Protein AF-A0A067NMT4-F1 (afdb_monomer)

pLDDT: mean 82.25, std 14.44, range [47.12, 98.0]

Organism: Pleurotus ostreatus (strain PC15) (NCBI:txid1137138)

Foldseek 3Di:
DDDDDDPPCPPPPPPVPDDPAQDLEDEAEALLCVLPVPPPVDVPDRDALVNSVVVVVVVVVVQQVSLVDDDPPDSRGYYYYYHHPCQQVDKGFDDDDPDPDPPDPDDPPDDPDDTDIGRNNVVSVVVDQKDKDKDFDDPPDPPDDDPDDTDIDIDIDGDD

Sequence (160 aa):
MFHAADPSNDPSWSTKTTFPTPPSLIVLHELSFYFTSGTEAAASSQPTLSSYLDLVVNALAAASSLSKHPSNGTSTGVSLALFDSGMDTLRLPILKVPRLSHPHIEAPGEAPDEPRVEAVYQFVRKYFEFILEFTLEHYDEAPQSSTAPARKTVRLLRKD

Structure (mmCIF, N/CA/C/O backbone):
data_AF-A0A067NMT4-F1
#
_entry.id   AF-A0A067NMT4-F1
#
loop_
_atom_site.group_PDB
_atom_site.id
_atom_site.type_symbol
_atom_site.label_atom_id
_atom_site.label_alt_id
_atom_site.label_comp_id
_atom_site.label_asym_id
_atom_site.label_entity_id
_atom_site.label_seq_id
_atom_site.pdbx_PDB_ins_code
_atom_site.Cartn_x
_atom_site.Cartn_y
_atom_site.Cartn_z
_atom_site.occupancy
_atom_site.B_iso_or_equiv
_atom_site.auth_seq_id
_atom_site.auth_comp_id
_atom_site.auth_asym_id
_atom_site.auth_atom_id
_atom_site.pdbx_PDB_model_num
ATOM 1 N N . MET A 1 1 ? 41.615 19.892 14.810 1.00 47.12 1 MET A N 1
ATOM 2 C CA . MET A 1 1 ? 42.483 18.898 14.147 1.00 47.12 1 MET A CA 1
ATOM 3 C C . MET A 1 1 ? 41.552 17.930 13.436 1.00 47.12 1 MET A C 1
ATOM 5 O O . MET A 1 1 ? 40.858 17.182 14.106 1.00 47.12 1 MET A O 1
ATOM 9 N N . PHE A 1 2 ? 41.399 18.071 12.120 1.00 49.12 2 PHE A N 1
ATOM 10 C CA . PHE A 1 2 ? 40.477 17.256 11.327 1.00 49.12 2 PHE A CA 1
ATOM 11 C C . PHE A 1 2 ? 41.225 16.005 10.861 1.00 49.12 2 PHE A C 1
ATOM 13 O O . PHE A 1 2 ? 42.272 16.130 10.229 1.00 49.12 2 PHE A O 1
ATOM 20 N N . HIS A 1 3 ? 40.729 14.818 11.213 1.00 53.69 3 HIS A N 1
ATOM 21 C CA . HIS A 1 3 ? 41.253 13.565 10.676 1.00 53.69 3 HIS A CA 1
ATOM 22 C C . HIS A 1 3 ? 40.908 13.496 9.187 1.00 53.69 3 HIS A C 1
ATOM 24 O O . HIS A 1 3 ? 39.734 13.458 8.821 1.00 53.69 3 HIS A O 1
ATOM 30 N N . ALA A 1 4 ? 41.933 13.527 8.336 1.00 56.50 4 ALA A N 1
ATOM 31 C CA . ALA A 1 4 ? 41.786 13.231 6.920 1.00 56.50 4 ALA A CA 1
ATOM 32 C C . ALA A 1 4 ? 41.273 11.791 6.776 1.00 56.50 4 ALA A C 1
ATOM 34 O O . ALA A 1 4 ? 41.846 10.872 7.363 1.00 56.50 4 ALA A O 1
ATOM 35 N N . ALA A 1 5 ? 40.170 11.616 6.048 1.00 58.94 5 ALA A N 1
ATOM 36 C CA . ALA A 1 5 ? 39.631 10.301 5.739 1.00 58.94 5 ALA A CA 1
ATOM 37 C C . ALA A 1 5 ? 40.642 9.528 4.880 1.00 58.94 5 ALA A C 1
ATOM 39 O O . ALA A 1 5 ? 41.153 10.053 3.891 1.00 58.94 5 ALA A O 1
ATOM 40 N N . ASP A 1 6 ? 40.936 8.300 5.298 1.00 64.38 6 ASP A N 1
ATOM 41 C CA . ASP A 1 6 ? 41.815 7.364 4.606 1.00 64.38 6 ASP A CA 1
ATOM 42 C C . ASP A 1 6 ? 41.206 6.999 3.232 1.00 64.38 6 ASP A C 1
ATOM 44 O O . ASP A 1 6 ? 40.104 6.444 3.187 1.00 64.38 6 ASP A O 1
ATOM 48 N N . PRO A 1 7 ? 41.862 7.328 2.102 1.00 67.31 7 PRO A N 1
ATOM 49 C CA . PRO A 1 7 ? 41.332 7.089 0.759 1.00 67.31 7 PRO A CA 1
ATOM 50 C C . PRO A 1 7 ? 41.411 5.618 0.311 1.00 67.31 7 PRO A C 1
ATOM 52 O O . PRO A 1 7 ? 41.092 5.324 -0.837 1.00 67.31 7 PRO A O 1
ATOM 55 N N . SER A 1 8 ? 41.850 4.694 1.172 1.00 62.22 8 SER A N 1
ATOM 56 C CA . SER A 1 8 ? 42.071 3.287 0.805 1.00 62.22 8 SER A CA 1
ATOM 57 C C . SER A 1 8 ? 40.870 2.358 1.009 1.00 62.22 8 SER A C 1
ATOM 59 O O . SER A 1 8 ? 40.941 1.184 0.643 1.00 62.22 8 SER A O 1
ATOM 61 N N . ASN A 1 9 ? 39.753 2.851 1.552 1.00 60.69 9 ASN A N 1
ATOM 62 C CA . ASN A 1 9 ? 38.568 2.025 1.769 1.00 60.69 9 ASN A CA 1
ATOM 63 C C . ASN A 1 9 ? 37.684 2.018 0.517 1.00 60.69 9 ASN A C 1
ATOM 65 O O . ASN A 1 9 ? 36.626 2.644 0.485 1.00 60.69 9 ASN A O 1
ATOM 69 N N . ASP A 1 10 ? 38.161 1.345 -0.528 1.00 64.44 10 ASP A N 1
ATOM 70 C CA . ASP A 1 10 ? 37.380 1.058 -1.727 1.00 64.44 10 ASP A CA 1
ATOM 71 C C . ASP A 1 10 ? 36.186 0.193 -1.284 1.00 64.44 10 ASP A C 1
ATOM 73 O O . ASP A 1 10 ? 36.398 -0.938 -0.826 1.00 64.44 10 ASP A O 1
ATOM 77 N N . PRO A 1 11 ? 34.934 0.694 -1.310 1.00 63.62 11 PRO A N 1
ATOM 78 C CA . PRO A 1 11 ? 33.784 -0.086 -0.892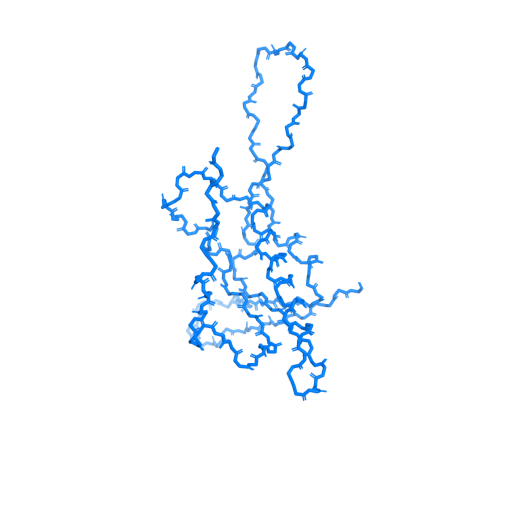 1.00 63.62 11 PRO A CA 1
ATOM 79 C C . PRO A 1 11 ? 33.548 -1.143 -1.967 1.00 63.62 11 PRO A C 1
ATOM 81 O O . PRO A 1 11 ? 32.744 -0.958 -2.881 1.00 63.62 11 PRO A O 1
A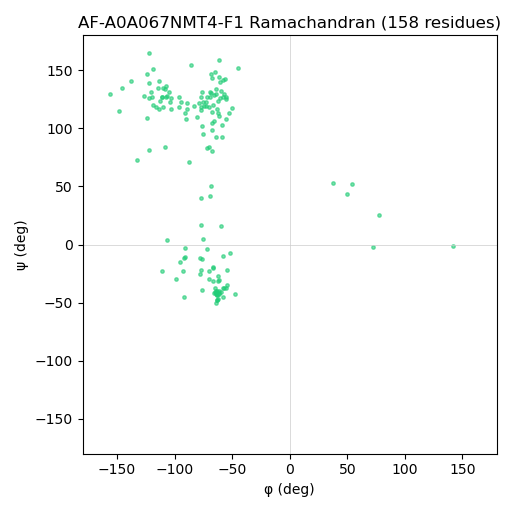TOM 84 N N . SER A 1 12 ? 34.282 -2.255 -1.886 1.00 65.44 12 SER A N 1
ATOM 85 C CA . SER A 1 12 ? 34.077 -3.401 -2.754 1.00 65.44 12 SER A CA 1
ATOM 86 C C . SER A 1 12 ? 32.748 -4.025 -2.342 1.00 65.44 12 SER A C 1
ATOM 88 O O . SER A 1 12 ? 32.683 -4.933 -1.508 1.00 65.44 12 SER A O 1
ATOM 90 N N . TRP A 1 13 ? 31.655 -3.484 -2.873 1.00 65.31 13 TRP A N 1
ATOM 91 C CA . TRP A 1 13 ? 30.351 -4.116 -2.807 1.00 65.31 13 TRP A CA 1
ATOM 92 C C . TRP A 1 13 ? 30.548 -5.548 -3.282 1.00 65.31 13 TRP A C 1
ATOM 94 O O . TRP A 1 13 ? 31.014 -5.775 -4.402 1.00 65.31 13 TRP A O 1
ATOM 104 N N . SER A 1 14 ? 30.294 -6.519 -2.402 1.00 64.31 14 SER A N 1
ATOM 105 C CA . SER A 1 14 ? 30.511 -7.914 -2.755 1.00 64.31 14 SER A CA 1
ATOM 106 C C . SER A 1 14 ? 29.712 -8.196 -4.023 1.00 64.31 14 SER A C 1
ATOM 108 O O . SER A 1 14 ? 28.510 -7.952 -4.061 1.00 64.31 14 SER A O 1
ATOM 110 N N . THR A 1 15 ? 30.347 -8.726 -5.064 1.00 62.25 15 THR A N 1
ATOM 111 C CA . THR A 1 15 ? 29.699 -9.002 -6.361 1.00 62.25 15 THR A CA 1
ATOM 112 C C . THR A 1 15 ? 28.493 -9.952 -6.231 1.00 62.25 15 THR A C 1
ATOM 114 O O . THR A 1 15 ? 27.722 -10.127 -7.164 1.00 62.25 15 THR A O 1
ATOM 117 N N . LYS A 1 16 ? 28.301 -10.555 -5.050 1.00 70.31 16 LYS A N 1
ATOM 118 C CA . LYS A 1 16 ? 27.159 -11.392 -4.675 1.00 70.31 16 LYS A CA 1
ATOM 119 C C . LYS A 1 16 ? 25.875 -10.616 -4.354 1.00 70.31 16 LYS A C 1
ATOM 121 O O . LYS A 1 16 ? 24.836 -11.252 -4.225 1.00 70.31 16 LYS A O 1
ATOM 126 N N . THR A 1 17 ? 25.922 -9.292 -4.190 1.00 69.50 17 THR A N 1
ATOM 127 C CA . THR A 1 17 ? 24.755 -8.489 -3.772 1.00 69.50 17 THR A CA 1
ATOM 128 C C . THR A 1 17 ? 24.152 -7.643 -4.888 1.00 69.50 17 THR A C 1
ATOM 130 O O . THR A 1 17 ? 23.232 -6.873 -4.628 1.00 69.50 17 THR A O 1
ATOM 133 N N . THR A 1 18 ? 24.645 -7.755 -6.122 1.00 74.88 18 THR A N 1
ATOM 134 C CA . THR A 1 18 ? 24.079 -7.043 -7.271 1.00 74.88 18 THR A CA 1
ATOM 135 C C . THR A 1 18 ? 23.383 -8.020 -8.206 1.00 74.88 18 THR A C 1
ATOM 137 O O . THR A 1 18 ? 23.900 -9.090 -8.527 1.00 74.88 18 THR A O 1
ATOM 140 N N . PHE A 1 19 ? 22.185 -7.653 -8.656 1.00 74.31 19 PHE A N 1
ATOM 141 C CA . PHE A 1 19 ? 21.548 -8.372 -9.748 1.00 74.31 19 PHE A CA 1
ATOM 142 C C . PHE A 1 19 ? 22.218 -7.952 -11.062 1.00 74.31 19 PHE A C 1
ATOM 144 O O . PHE A 1 19 ? 22.368 -6.753 -11.303 1.00 74.31 19 PHE A O 1
ATOM 151 N N . PRO A 1 20 ? 22.614 -8.901 -11.929 1.00 80.88 20 PRO A N 1
ATOM 152 C CA . PRO A 1 20 ? 23.243 -8.575 -13.209 1.00 80.88 20 PRO A CA 1
ATOM 153 C C . PRO A 1 20 ? 22.277 -7.872 -14.173 1.00 80.88 20 PRO A C 1
ATOM 155 O O . PRO A 1 20 ? 22.708 -7.210 -15.111 1.00 80.88 20 PRO A O 1
ATOM 158 N N . THR A 1 21 ? 20.971 -8.017 -13.945 1.00 83.75 21 THR A N 1
ATOM 159 C CA . THR A 1 21 ? 19.899 -7.355 -14.691 1.00 83.75 21 THR A CA 1
ATOM 160 C C . THR A 1 21 ? 18.829 -6.865 -13.710 1.00 83.75 21 THR A C 1
ATOM 162 O O . THR A 1 21 ? 18.552 -7.564 -12.730 1.00 83.75 21 THR A O 1
ATOM 165 N N . PRO A 1 22 ? 18.242 -5.671 -13.915 1.00 86.81 22 PRO A N 1
ATOM 166 C CA . PRO A 1 22 ? 17.101 -5.217 -13.136 1.00 86.81 22 PRO A CA 1
ATOM 167 C C . PRO A 1 22 ? 15.909 -6.171 -13.325 1.00 86.81 22 PRO A C 1
ATOM 169 O O . PRO A 1 22 ? 15.698 -6.691 -14.424 1.00 86.81 22 PRO A O 1
ATOM 172 N N . PRO A 1 23 ? 15.109 -6.402 -12.273 1.00 91.06 23 PRO A N 1
ATOM 173 C CA . PRO A 1 23 ? 13.913 -7.227 -12.376 1.00 91.06 23 PRO A CA 1
ATOM 174 C C . PRO A 1 23 ? 12.854 -6.528 -13.234 1.00 91.06 23 PRO A C 1
ATOM 176 O O . PRO A 1 23 ? 12.709 -5.315 -13.166 1.00 91.06 23 PRO A O 1
ATOM 179 N N . SER A 1 24 ? 12.050 -7.280 -13.985 1.00 91.88 24 SER A N 1
ATOM 180 C CA . SER A 1 24 ? 10.894 -6.718 -14.705 1.00 91.88 24 SER A CA 1
ATOM 181 C C . SER A 1 24 ? 9.690 -6.448 -13.792 1.00 91.88 24 SER A C 1
ATOM 183 O O . SER A 1 24 ? 8.820 -5.646 -14.130 1.00 91.88 24 SER A O 1
ATOM 185 N N . LEU A 1 25 ? 9.624 -7.120 -12.638 1.00 94.38 25 LEU A N 1
ATOM 186 C CA . LEU A 1 25 ? 8.527 -7.040 -11.678 1.00 94.38 25 LEU A CA 1
ATOM 187 C C . LEU A 1 25 ? 9.057 -7.172 -10.247 1.00 94.38 25 LEU A C 1
ATOM 189 O O . LEU A 1 25 ? 9.835 -8.075 -9.945 1.00 94.38 25 LEU A O 1
ATOM 193 N N . ILE A 1 26 ? 8.574 -6.303 -9.366 1.00 95.69 26 ILE A N 1
ATOM 194 C CA . ILE A 1 26 ? 8.729 -6.399 -7.916 1.00 95.69 26 ILE A CA 1
ATOM 195 C C . ILE A 1 26 ? 7.371 -6.767 -7.326 1.00 95.69 26 ILE A C 1
ATOM 197 O O . ILE A 1 26 ? 6.351 -6.179 -7.687 1.00 95.69 26 ILE A O 1
ATOM 201 N N . VAL A 1 27 ? 7.362 -7.733 -6.411 1.00 96.88 27 VAL A N 1
ATOM 202 C CA . VAL A 1 27 ? 6.152 -8.193 -5.728 1.00 96.88 27 VAL A CA 1
ATOM 203 C C . VAL A 1 27 ? 6.302 -7.952 -4.231 1.00 96.88 27 VAL A C 1
ATOM 205 O O . VAL A 1 27 ? 7.208 -8.498 -3.606 1.00 96.88 27 VAL A O 1
ATOM 208 N N . LEU A 1 28 ? 5.408 -7.146 -3.660 1.00 96.75 28 LEU A N 1
ATOM 209 C CA . LEU A 1 28 ? 5.230 -7.023 -2.215 1.00 96.75 28 LEU A CA 1
ATOM 210 C C . LEU A 1 28 ? 4.118 -7.978 -1.789 1.00 96.75 28 LEU A C 1
ATOM 212 O O . LEU A 1 28 ? 3.009 -7.893 -2.315 1.00 96.75 28 LEU A O 1
ATOM 216 N N . HIS A 1 29 ? 4.417 -8.884 -0.865 1.00 96.38 29 HIS A N 1
ATOM 217 C CA . HIS A 1 29 ? 3.500 -9.940 -0.448 1.00 96.38 29 HIS A CA 1
ATOM 218 C C . HIS A 1 29 ? 3.194 -9.829 1.048 1.00 96.38 29 HIS A C 1
ATOM 220 O O . HIS A 1 29 ? 4.123 -9.796 1.853 1.00 96.38 29 HIS A O 1
ATOM 226 N N . GLU A 1 30 ? 1.905 -9.795 1.393 1.00 95.25 30 GLU A N 1
ATOM 227 C CA . GLU A 1 30 ? 1.363 -9.763 2.761 1.00 95.25 30 GLU A CA 1
ATOM 228 C C . GLU A 1 30 ? 1.941 -8.627 3.611 1.00 95.25 30 GLU A C 1
ATOM 230 O O . GLU A 1 30 ? 2.445 -8.829 4.716 1.00 95.25 30 GLU A O 1
ATOM 235 N N . LEU A 1 31 ? 1.874 -7.403 3.083 1.00 94.69 31 LEU A N 1
ATOM 236 C CA . LEU A 1 31 ? 2.409 -6.232 3.770 1.00 94.69 31 LEU A CA 1
ATOM 237 C C . LEU A 1 31 ? 1.705 -5.999 5.110 1.00 94.69 31 LEU A C 1
ATOM 239 O O . LEU A 1 31 ? 2.369 -5.707 6.098 1.00 94.69 31 LEU A O 1
ATOM 243 N N . SER A 1 32 ? 0.389 -6.194 5.169 1.00 94.81 32 SER A N 1
ATOM 244 C CA . SER A 1 32 ? -0.439 -6.083 6.370 1.00 94.81 32 SER A CA 1
ATOM 245 C C . SER A 1 32 ? 0.048 -6.957 7.519 1.00 94.81 32 SER A C 1
ATOM 247 O O . SER A 1 32 ? 0.018 -6.501 8.662 1.00 94.81 32 SER A O 1
ATOM 249 N N . PHE A 1 33 ? 0.593 -8.143 7.228 1.00 93.62 33 PHE A N 1
ATOM 250 C CA . PHE A 1 33 ? 1.151 -9.041 8.235 1.00 93.62 33 PHE A CA 1
ATOM 251 C C . PHE A 1 33 ? 2.259 -8.356 9.046 1.00 93.62 33 PHE A C 1
ATOM 253 O O . PHE A 1 33 ? 2.324 -8.508 10.261 1.00 93.62 33 PHE A O 1
ATOM 260 N N . TYR A 1 34 ? 3.088 -7.517 8.416 1.00 90.81 34 TYR A N 1
ATOM 261 C CA . TYR A 1 34 ? 4.117 -6.745 9.122 1.00 90.81 34 TYR A CA 1
ATOM 262 C C . TYR A 1 34 ? 3.529 -5.784 10.173 1.00 90.81 34 TYR A C 1
ATOM 264 O O . TYR A 1 34 ? 4.154 -5.525 11.199 1.00 90.81 34 TYR A O 1
ATOM 272 N N . PHE A 1 35 ? 2.319 -5.272 9.939 1.00 91.62 35 PHE A N 1
ATOM 273 C CA . PHE A 1 35 ? 1.650 -4.296 10.803 1.00 91.62 35 PHE A CA 1
ATOM 274 C C . PHE A 1 35 ? 0.737 -4.945 11.849 1.00 91.62 35 PHE A C 1
ATOM 276 O O . PHE A 1 35 ? 0.453 -4.320 12.869 1.00 91.62 35 PHE A O 1
ATOM 283 N N . THR A 1 36 ? 0.277 -6.179 11.618 1.00 89.62 36 THR A N 1
ATOM 284 C CA . THR A 1 36 ? -0.617 -6.907 12.534 1.00 89.62 36 THR A CA 1
ATOM 285 C C . THR A 1 36 ? 0.103 -7.898 13.432 1.00 89.62 36 THR A C 1
ATOM 287 O O . THR A 1 36 ? -0.363 -8.155 14.537 1.00 89.62 36 THR A O 1
ATOM 290 N N . SER A 1 37 ? 1.224 -8.470 12.986 1.00 81.69 37 SER A N 1
ATOM 291 C CA . SER A 1 37 ? 1.836 -9.642 13.630 1.00 81.69 37 SER A CA 1
ATOM 292 C C . SER A 1 37 ? 2.602 -9.352 14.914 1.00 81.69 37 SER A C 1
ATOM 294 O O . SER A 1 37 ? 3.347 -10.212 15.373 1.00 81.69 37 SER A O 1
ATOM 296 N N . GLY A 1 38 ? 2.380 -8.180 15.519 1.00 64.62 38 GLY A N 1
ATOM 297 C CA . GLY A 1 38 ? 2.667 -7.946 16.930 1.00 64.62 38 GLY A CA 1
ATOM 298 C C . GLY A 1 38 ? 4.064 -8.382 17.347 1.00 64.62 38 GLY A C 1
ATOM 299 O O . GLY A 1 38 ? 4.218 -9.024 18.383 1.00 64.62 38 GLY A O 1
ATOM 300 N N . THR A 1 39 ? 5.089 -8.084 16.546 1.00 54.34 39 THR A N 1
ATOM 301 C CA . THR A 1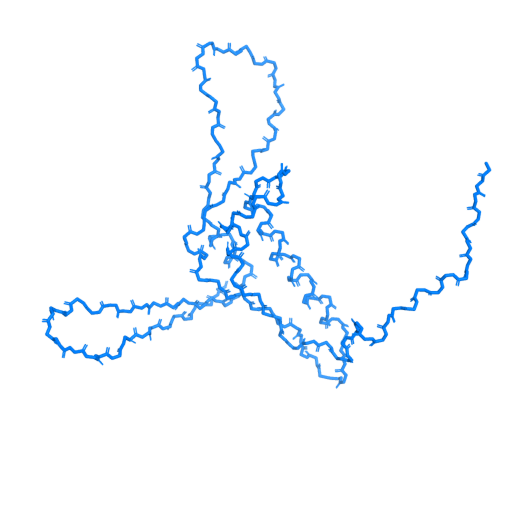 39 ? 6.457 -8.273 17.008 1.00 54.34 39 THR A CA 1
ATOM 302 C C . THR A 1 39 ? 6.683 -7.258 18.123 1.00 54.34 39 THR A C 1
ATOM 304 O O . THR A 1 39 ? 7.015 -6.102 17.873 1.00 54.34 39 THR A O 1
ATOM 307 N N . GLU A 1 40 ? 6.555 -7.710 19.372 1.00 56.09 40 GLU A N 1
ATOM 308 C CA . GLU A 1 40 ? 6.985 -7.004 20.590 1.00 56.09 40 GLU A CA 1
ATOM 309 C C . GLU A 1 40 ? 8.461 -6.534 20.525 1.00 56.09 40 GLU A C 1
ATOM 311 O O . GLU A 1 40 ? 8.938 -5.791 21.378 1.00 56.09 40 GLU A O 1
ATOM 316 N N . ALA A 1 41 ? 9.194 -6.938 19.482 1.00 48.09 41 ALA A N 1
ATOM 317 C CA . ALA A 1 41 ? 10.609 -6.697 19.239 1.00 48.09 41 ALA A CA 1
ATOM 318 C C . ALA A 1 41 ? 10.998 -5.254 18.848 1.00 48.09 41 ALA A C 1
ATOM 320 O O . ALA A 1 41 ? 12.189 -4.979 18.723 1.00 48.09 41 ALA A O 1
ATOM 321 N N . ALA A 1 42 ? 10.060 -4.318 18.678 1.00 53.03 42 ALA A N 1
ATOM 322 C CA . ALA A 1 42 ? 10.391 -2.907 18.451 1.00 53.03 42 ALA A CA 1
ATOM 323 C C . ALA A 1 42 ? 9.553 -1.994 19.353 1.00 53.03 42 ALA A C 1
ATOM 325 O O . ALA A 1 42 ? 8.649 -1.294 18.909 1.00 53.03 42 ALA A O 1
ATOM 326 N N . ALA A 1 43 ? 9.882 -1.996 20.644 1.00 54.66 43 ALA A N 1
ATOM 327 C CA . ALA A 1 43 ? 9.251 -1.218 21.712 1.00 54.66 43 ALA A CA 1
ATOM 328 C C . ALA A 1 43 ? 9.297 0.326 21.554 1.00 54.66 43 ALA A C 1
ATOM 330 O O . ALA A 1 43 ? 9.095 1.037 22.535 1.00 54.66 43 ALA A O 1
ATOM 331 N N . SER A 1 44 ? 9.585 0.879 20.369 1.00 62.91 44 SER A N 1
ATOM 332 C CA . SER A 1 44 ? 9.771 2.324 20.182 1.00 62.91 44 SER A CA 1
ATOM 333 C C . SER A 1 44 ? 8.680 3.031 19.374 1.00 62.91 44 SER A C 1
ATOM 335 O O . SER A 1 44 ? 8.510 4.235 19.571 1.00 62.91 44 SER A O 1
ATOM 337 N N . SER A 1 45 ? 7.904 2.355 18.517 1.00 78.19 45 SER A N 1
ATOM 338 C CA . SER A 1 45 ? 6.793 3.018 17.818 1.00 78.19 45 SER A CA 1
ATOM 339 C C . SER A 1 45 ? 5.693 2.066 17.350 1.00 78.19 45 SER A C 1
ATOM 341 O O . SER A 1 45 ? 5.928 1.064 16.680 1.00 78.19 45 SER A O 1
ATOM 343 N N . GLN A 1 46 ? 4.451 2.417 17.683 1.00 88.50 46 GLN A N 1
ATOM 344 C CA . GLN A 1 46 ? 3.267 1.763 17.139 1.00 88.50 46 GLN A CA 1
ATOM 345 C C . GLN A 1 46 ? 3.198 2.016 15.620 1.00 88.50 46 GLN A C 1
ATOM 347 O O . GLN A 1 46 ? 3.371 3.165 15.201 1.00 88.50 46 GLN A O 1
ATOM 352 N N . PRO A 1 47 ? 2.929 0.997 14.784 1.00 92.25 47 PRO A N 1
ATOM 353 C CA . PRO A 1 47 ? 2.776 1.194 13.349 1.00 92.25 47 PRO A CA 1
ATOM 354 C C . PRO A 1 47 ? 1.625 2.157 13.031 1.00 92.25 47 PRO A C 1
ATOM 356 O O . PRO A 1 47 ? 0.564 2.102 13.655 1.00 92.25 47 PRO A O 1
ATOM 359 N N . THR A 1 48 ? 1.820 3.035 12.049 1.00 94.44 48 THR A N 1
ATOM 360 C CA . THR A 1 48 ? 0.859 4.073 11.660 1.00 94.44 48 THR A CA 1
ATOM 361 C C . THR A 1 48 ? 0.481 3.928 10.193 1.00 94.44 48 THR A C 1
ATOM 363 O O . THR A 1 48 ? 1.168 3.275 9.409 1.00 94.44 48 THR A O 1
ATOM 366 N N . LEU A 1 49 ? -0.604 4.588 9.781 1.00 95.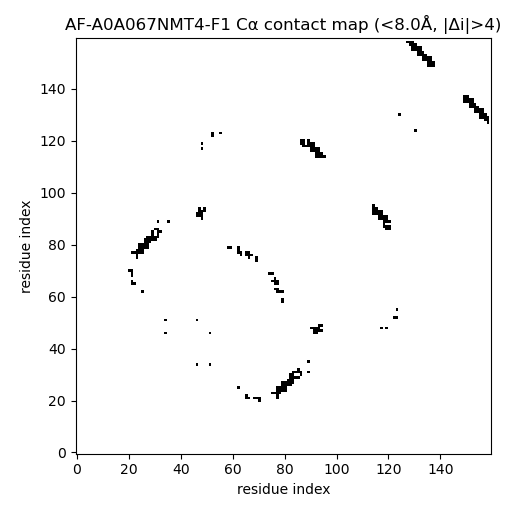69 49 LEU A N 1
ATOM 367 C CA . LEU A 1 49 ? -0.967 4.645 8.365 1.00 95.69 49 LEU A CA 1
ATOM 368 C C . LEU A 1 49 ? 0.171 5.246 7.524 1.00 95.69 49 LEU A C 1
ATOM 370 O O . LEU A 1 49 ? 0.426 4.781 6.417 1.00 95.69 49 LEU A O 1
ATOM 374 N N . SER A 1 50 ? 0.873 6.254 8.055 1.00 95.88 50 SER A N 1
ATOM 375 C CA . SER A 1 50 ? 1.999 6.877 7.355 1.00 95.88 50 SER A CA 1
ATOM 376 C C . SER A 1 50 ? 3.139 5.891 7.124 1.00 95.88 50 SER A C 1
ATOM 378 O O . SER A 1 50 ? 3.618 5.816 6.002 1.00 95.88 50 SER A O 1
ATOM 380 N N . SER A 1 51 ? 3.512 5.070 8.115 1.00 94.69 51 SER A N 1
ATOM 381 C CA . SER A 1 51 ? 4.597 4.101 7.925 1.00 94.69 51 SER A CA 1
ATOM 382 C C . SER A 1 51 ? 4.249 3.008 6.908 1.00 94.69 51 SER A C 1
ATOM 384 O O . SER A 1 51 ? 5.127 2.569 6.166 1.00 94.69 51 SER A O 1
ATOM 386 N N . TYR A 1 52 ? 2.974 2.616 6.798 1.00 96.00 52 TYR A N 1
ATOM 387 C CA . TYR A 1 52 ? 2.509 1.736 5.719 1.00 96.00 52 TYR A CA 1
ATOM 388 C C . TYR A 1 52 ? 2.657 2.397 4.346 1.00 96.00 52 TYR A C 1
ATOM 390 O O . TYR A 1 52 ? 3.215 1.810 3.418 1.00 96.00 52 TYR A O 1
ATOM 398 N N . LEU A 1 53 ? 2.155 3.627 4.205 1.00 97.12 53 LEU A N 1
ATOM 399 C CA . LEU A 1 53 ? 2.206 4.349 2.935 1.00 97.12 53 LEU A CA 1
ATOM 400 C C . LEU A 1 53 ? 3.643 4.665 2.516 1.00 97.12 53 LEU A C 1
ATOM 402 O O . LEU A 1 53 ? 3.961 4.531 1.338 1.00 97.12 53 LEU A O 1
ATOM 406 N N . ASP A 1 54 ? 4.519 4.996 3.462 1.00 96.38 54 ASP A N 1
ATOM 407 C CA . ASP A 1 54 ? 5.941 5.220 3.206 1.00 96.38 54 ASP A CA 1
ATOM 408 C C . ASP A 1 54 ? 6.597 3.971 2.612 1.00 96.38 54 ASP A C 1
ATOM 410 O O . ASP A 1 54 ? 7.370 4.073 1.663 1.00 96.38 54 ASP A O 1
ATOM 414 N N . LEU A 1 55 ? 6.258 2.776 3.102 1.00 96.00 55 LEU A N 1
ATOM 415 C CA . LEU A 1 55 ? 6.786 1.524 2.561 1.00 96.00 55 LEU A CA 1
ATOM 416 C C . LEU A 1 55 ? 6.336 1.289 1.110 1.00 96.00 55 LEU A C 1
ATOM 418 O O . LEU A 1 55 ? 7.157 0.943 0.257 1.00 96.00 55 LEU A O 1
ATOM 422 N N . VAL A 1 56 ? 5.060 1.550 0.807 1.00 97.31 56 VAL A N 1
ATOM 423 C CA . VAL A 1 56 ? 4.523 1.477 -0.564 1.00 97.31 56 VAL A CA 1
ATOM 424 C C . VAL A 1 56 ? 5.209 2.496 -1.480 1.00 97.31 56 VAL A C 1
ATOM 426 O O . VAL A 1 56 ? 5.650 2.148 -2.577 1.00 97.31 56 VAL A O 1
ATOM 429 N N . VAL A 1 57 ? 5.347 3.746 -1.032 1.00 98.00 57 VAL A N 1
ATOM 430 C CA . VAL A 1 57 ? 5.990 4.825 -1.798 1.00 98.00 57 VAL A CA 1
ATOM 431 C C . VAL A 1 57 ? 7.467 4.524 -2.043 1.00 98.00 57 VAL A C 1
ATOM 433 O O . VAL A 1 57 ? 7.946 4.700 -3.163 1.00 98.00 57 VAL A O 1
ATOM 436 N N . ASN A 1 58 ? 8.182 4.014 -1.042 1.00 97.69 58 ASN A N 1
ATOM 437 C CA . ASN A 1 58 ? 9.584 3.630 -1.179 1.00 97.69 58 ASN A CA 1
ATOM 438 C C . ASN A 1 58 ? 9.763 2.482 -2.180 1.00 97.69 58 ASN A C 1
ATOM 440 O O . ASN A 1 58 ? 10.685 2.524 -2.994 1.00 97.69 58 ASN A O 1
ATOM 444 N N . ALA A 1 59 ? 8.867 1.492 -2.185 1.00 97.44 59 ALA A N 1
ATOM 445 C CA . ALA A 1 59 ? 8.898 0.418 -3.175 1.00 97.44 59 ALA A CA 1
ATOM 446 C C . ALA A 1 59 ? 8.630 0.928 -4.603 1.00 97.44 59 ALA A C 1
ATOM 448 O O . ALA A 1 59 ? 9.322 0.528 -5.540 1.00 97.44 59 ALA A O 1
ATOM 449 N N . LEU A 1 60 ? 7.683 1.857 -4.775 1.00 96.9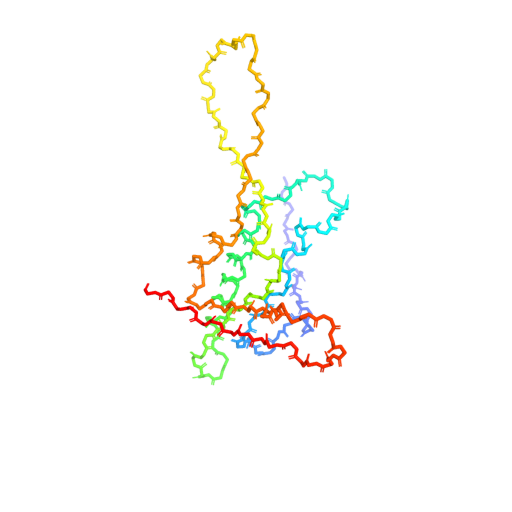4 60 LEU A N 1
ATOM 450 C CA . LEU A 1 60 ? 7.432 2.520 -6.061 1.00 96.94 60 LEU A CA 1
ATOM 451 C C . LEU A 1 60 ? 8.642 3.336 -6.526 1.00 96.94 60 LEU A C 1
ATOM 453 O O . LEU A 1 60 ? 9.031 3.264 -7.692 1.00 96.94 60 LEU A O 1
ATOM 457 N N . ALA A 1 61 ? 9.270 4.085 -5.618 1.00 96.81 61 ALA A N 1
ATOM 458 C CA . ALA A 1 61 ? 10.479 4.845 -5.907 1.00 96.81 61 ALA A CA 1
ATOM 459 C C . ALA A 1 61 ? 11.643 3.922 -6.301 1.00 96.81 61 ALA A C 1
ATOM 461 O O . ALA A 1 61 ? 12.364 4.219 -7.256 1.00 96.81 61 ALA A O 1
ATOM 462 N N . ALA A 1 62 ? 11.792 2.778 -5.628 1.00 94.50 62 ALA A N 1
ATOM 463 C CA . ALA A 1 62 ? 12.784 1.765 -5.972 1.00 94.50 62 ALA A CA 1
ATOM 464 C C . ALA A 1 62 ? 12.535 1.180 -7.371 1.00 94.50 62 ALA A C 1
ATOM 466 O O . ALA A 1 62 ? 13.456 1.153 -8.187 1.00 94.50 62 ALA A O 1
ATOM 467 N N . ALA A 1 63 ? 11.293 0.796 -7.690 1.00 94.69 63 ALA A N 1
ATOM 468 C CA . ALA A 1 63 ? 10.915 0.321 -9.023 1.00 94.69 63 ALA A CA 1
ATOM 469 C C . ALA A 1 63 ? 11.207 1.378 -10.107 1.00 94.69 63 ALA A C 1
ATOM 471 O O . ALA A 1 63 ? 11.827 1.088 -11.132 1.00 94.69 63 ALA A O 1
ATOM 472 N N . SER A 1 64 ? 10.845 2.637 -9.851 1.00 94.00 64 SER A N 1
ATOM 473 C CA . SER A 1 64 ? 11.132 3.762 -10.749 1.00 94.00 64 SER A CA 1
ATOM 474 C C . SER A 1 64 ? 12.636 3.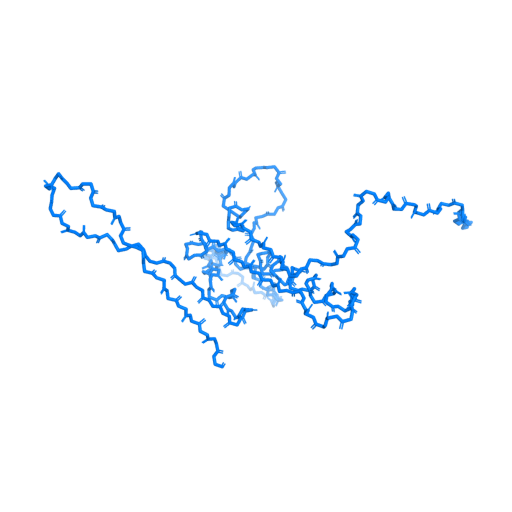975 -10.954 1.00 94.00 64 SER A C 1
ATOM 476 O O . SER A 1 64 ? 13.084 4.185 -12.079 1.00 94.00 64 SER A O 1
ATOM 478 N N . SER A 1 65 ? 13.434 3.880 -9.887 1.00 92.56 65 SER A N 1
ATOM 479 C CA . SER A 1 65 ? 14.892 4.006 -9.953 1.00 92.56 65 SER A CA 1
ATOM 480 C C . SER A 1 65 ? 15.520 2.891 -10.793 1.00 92.56 65 SER A C 1
ATOM 482 O O . SER A 1 65 ? 16.288 3.167 -11.714 1.00 92.56 65 SER A O 1
ATOM 484 N N . LEU A 1 66 ? 15.122 1.639 -10.551 1.00 90.38 66 LEU A N 1
ATOM 485 C CA . LEU A 1 66 ? 15.593 0.474 -11.307 1.00 90.38 66 LEU A CA 1
ATOM 486 C C . LEU A 1 66 ? 15.216 0.549 -12.793 1.00 90.38 66 LEU A C 1
ATOM 488 O O . LEU A 1 66 ? 15.983 0.115 -13.648 1.00 90.38 66 LEU A O 1
ATOM 492 N N . SER A 1 67 ? 14.078 1.170 -13.112 1.00 90.88 67 SER A N 1
ATOM 493 C CA . SER A 1 67 ? 13.612 1.357 -14.493 1.00 90.88 67 SER A CA 1
ATOM 494 C C . SER A 1 67 ? 14.493 2.297 -15.322 1.00 90.88 67 SER A C 1
ATOM 496 O O . SER A 1 67 ? 14.425 2.272 -16.549 1.00 90.88 67 SER A O 1
ATOM 498 N N . LYS A 1 68 ? 15.320 3.139 -14.685 1.00 87.38 68 LYS A N 1
ATOM 499 C CA . LYS A 1 68 ? 16.196 4.101 -15.380 1.00 87.38 68 LYS A CA 1
ATOM 500 C C . LYS A 1 68 ? 17.456 3.466 -15.965 1.00 87.38 68 LYS A C 1
ATOM 502 O O . LYS A 1 68 ? 18.148 4.122 -16.740 1.00 87.38 68 LYS A O 1
ATOM 507 N N . HIS A 1 69 ? 17.759 2.219 -15.612 1.00 80.50 69 HIS A N 1
ATOM 508 C CA . HIS A 1 69 ? 18.930 1.497 -16.100 1.00 80.50 69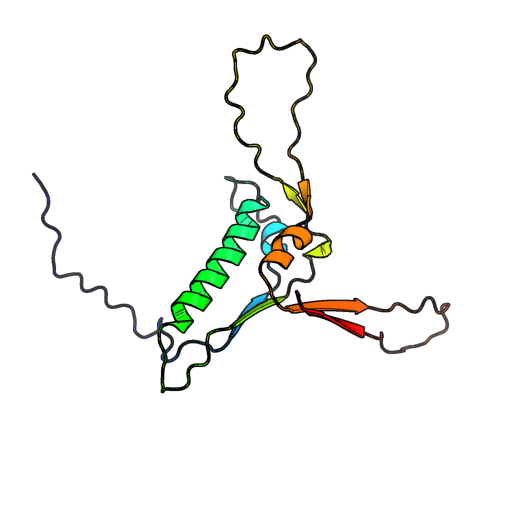 HIS A CA 1
ATOM 509 C C . HIS A 1 69 ? 18.510 0.398 -17.083 1.00 80.50 69 HIS A C 1
ATOM 511 O O . HIS A 1 69 ? 18.362 -0.756 -16.682 1.00 80.50 69 HIS A O 1
ATOM 517 N N . PRO A 1 70 ? 18.306 0.720 -18.374 1.00 68.25 70 PRO A N 1
ATOM 518 C CA . PRO A 1 70 ? 17.957 -0.281 -19.370 1.00 68.25 70 PRO A CA 1
ATOM 519 C C . PRO A 1 70 ? 19.138 -1.232 -19.589 1.00 68.25 70 PRO A C 1
ATOM 521 O O . PRO A 1 70 ? 20.112 -0.896 -20.261 1.00 68.25 70 PRO A O 1
ATOM 524 N N . SER A 1 71 ? 19.054 -2.446 -19.048 1.00 65.50 71 SER A N 1
ATOM 525 C CA . SER A 1 71 ? 19.911 -3.547 -19.478 1.00 65.50 71 SER A CA 1
ATOM 526 C C . SER A 1 71 ? 19.349 -4.102 -20.787 1.00 65.50 71 SER A C 1
ATOM 528 O O . SER A 1 71 ? 18.206 -4.550 -20.818 1.00 65.50 71 SER A O 1
ATOM 530 N N . ASN A 1 72 ? 20.139 -4.113 -21.857 1.00 64.88 72 ASN A N 1
ATOM 531 C CA . ASN A 1 72 ? 19.851 -4.837 -23.108 1.00 64.88 72 ASN A CA 1
ATOM 532 C C . ASN A 1 72 ? 18.826 -4.212 -24.078 1.00 64.88 72 ASN A C 1
ATOM 534 O O . ASN A 1 72 ? 18.257 -4.919 -24.904 1.00 64.88 72 ASN A O 1
ATOM 538 N N . GLY A 1 73 ? 18.625 -2.890 -24.050 1.00 67.25 73 GLY A N 1
ATOM 539 C CA . GLY A 1 73 ? 17.936 -2.168 -25.136 1.00 67.25 73 GLY A CA 1
ATOM 540 C C . GLY A 1 73 ? 16.418 -2.375 -25.234 1.00 67.25 73 GLY A C 1
ATOM 541 O O . GLY A 1 73 ? 15.771 -1.723 -26.050 1.00 67.25 73 GLY A O 1
ATOM 542 N N . THR A 1 74 ? 15.824 -3.215 -24.384 1.00 65.75 74 THR A N 1
ATOM 543 C CA . THR A 1 74 ? 14.372 -3.317 -24.214 1.00 65.75 74 THR A CA 1
ATOM 544 C C . THR A 1 74 ? 13.927 -2.358 -23.114 1.00 65.75 74 THR A C 1
ATOM 546 O O . THR A 1 74 ? 14.269 -2.535 -21.948 1.00 65.75 74 THR A O 1
ATOM 549 N N . SER A 1 75 ? 13.164 -1.327 -23.473 1.00 63.84 75 SER A N 1
ATOM 550 C CA . SER A 1 75 ? 12.669 -0.283 -22.565 1.00 63.84 75 SER A CA 1
ATOM 551 C C . SER A 1 75 ? 11.489 -0.741 -21.695 1.00 63.84 75 SER A C 1
ATOM 553 O O . SER A 1 75 ? 10.518 -0.003 -21.521 1.00 63.84 75 SER A O 1
ATOM 555 N N . THR A 1 76 ? 11.507 -1.973 -21.192 1.00 76.19 76 THR A N 1
ATOM 556 C CA . THR A 1 76 ? 10.468 -2.440 -20.271 1.00 76.19 76 THR A CA 1
ATOM 557 C C . THR A 1 76 ? 10.804 -1.925 -18.878 1.00 76.19 76 THR A C 1
ATOM 559 O O . THR A 1 76 ? 11.793 -2.355 -18.285 1.00 76.19 76 THR A O 1
ATOM 562 N N . GLY A 1 77 ? 10.016 -0.974 -18.376 1.00 89.56 77 GLY A N 1
ATOM 563 C CA . GLY A 1 77 ? 10.144 -0.494 -17.001 1.00 89.56 77 GLY A CA 1
ATOM 564 C C . GLY A 1 77 ? 9.893 -1.609 -15.981 1.00 89.56 77 GLY A C 1
ATOM 565 O O . GLY A 1 77 ? 9.251 -2.618 -16.278 1.00 89.56 77 GLY A O 1
ATOM 566 N N . VAL A 1 78 ? 10.395 -1.415 -14.766 1.00 94.00 78 VAL A N 1
ATOM 567 C CA . VAL A 1 78 ? 10.153 -2.302 -13.628 1.00 94.00 78 VAL A CA 1
ATOM 568 C C . VAL A 1 78 ? 8.755 -2.033 -13.088 1.00 94.00 78 VAL A C 1
ATOM 570 O O . VAL A 1 78 ? 8.450 -0.927 -12.643 1.00 94.00 78 VAL A O 1
ATOM 573 N N . SER A 1 79 ? 7.903 -3.052 -13.123 1.00 95.06 79 SER A N 1
ATOM 574 C CA . SER A 1 79 ? 6.547 -2.985 -12.574 1.00 95.06 79 SER A CA 1
ATOM 575 C C . SER A 1 79 ? 6.540 -3.311 -11.079 1.00 95.06 79 SER A C 1
ATOM 577 O O . SER A 1 79 ? 7.404 -4.044 -10.598 1.00 95.06 79 SER A O 1
ATOM 579 N N . LEU A 1 80 ? 5.549 -2.808 -10.341 1.00 97.19 80 LEU A N 1
ATOM 580 C CA . LEU A 1 80 ? 5.317 -3.149 -8.935 1.00 97.19 80 LEU A CA 1
ATOM 581 C C . LEU A 1 80 ? 3.918 -3.749 -8.772 1.00 97.19 80 LEU A C 1
ATOM 583 O O . LEU A 1 80 ? 2.941 -3.159 -9.226 1.00 97.19 80 LEU A O 1
ATOM 587 N N . ALA A 1 81 ? 3.825 -4.880 -8.080 1.00 97.62 81 ALA A N 1
ATOM 588 C CA . ALA A 1 81 ? 2.567 -5.479 -7.654 1.00 97.62 81 ALA A CA 1
ATOM 589 C C . ALA A 1 81 ? 2.540 -5.634 -6.128 1.00 97.62 81 ALA A C 1
ATOM 591 O O . ALA A 1 81 ? 3.539 -6.017 -5.518 1.00 97.62 81 ALA A O 1
ATOM 592 N N . LEU A 1 82 ? 1.389 -5.350 -5.521 1.00 97.19 82 LEU A N 1
ATOM 593 C CA . LEU A 1 82 ? 1.127 -5.547 -4.097 1.00 97.19 82 LEU A CA 1
ATOM 594 C C . LEU A 1 82 ? 0.017 -6.589 -3.947 1.00 97.19 82 LEU A C 1
ATOM 596 O O . LEU A 1 82 ? -1.100 -6.368 -4.408 1.00 97.19 82 LEU A O 1
ATOM 600 N N . PHE A 1 83 ? 0.337 -7.709 -3.306 1.00 96.50 83 PHE A N 1
ATOM 601 C CA . PHE A 1 83 ? -0.610 -8.758 -2.944 1.00 96.50 83 PHE A CA 1
ATOM 602 C C . PHE A 1 83 ? -0.718 -8.798 -1.431 1.00 96.50 83 PHE A C 1
ATOM 604 O O . PHE A 1 83 ? 0.269 -9.059 -0.747 1.00 96.50 83 PHE A O 1
ATOM 611 N N . ASP A 1 84 ? -1.901 -8.517 -0.908 1.00 95.19 84 ASP A N 1
ATOM 612 C CA . ASP A 1 84 ? -2.108 -8.399 0.527 1.00 95.19 84 ASP A CA 1
ATOM 613 C C . ASP A 1 84 ? -3.521 -8.856 0.889 1.00 95.19 84 ASP A C 1
ATOM 615 O O . ASP A 1 84 ? -4.501 -8.237 0.472 1.00 95.19 84 ASP A O 1
ATOM 619 N N . SER A 1 85 ? -3.616 -9.952 1.643 1.00 94.56 85 SER A N 1
ATOM 620 C CA . SER A 1 85 ? -4.895 -10.547 2.037 1.00 94.56 85 SER A CA 1
ATOM 621 C C . SER A 1 85 ? -5.578 -9.806 3.190 1.00 94.56 85 SER A C 1
ATOM 623 O O . SER A 1 85 ? -6.800 -9.854 3.322 1.00 94.56 85 SER A O 1
ATOM 625 N N . GLY A 1 86 ? -4.803 -9.104 4.020 1.00 94.44 86 GLY A N 1
ATOM 626 C CA . GLY A 1 86 ? -5.291 -8.391 5.199 1.00 94.44 86 GLY A CA 1
ATOM 627 C C . GLY A 1 86 ? -5.678 -6.936 4.933 1.00 94.44 86 GLY A C 1
ATOM 628 O O . GLY A 1 86 ? -6.304 -6.312 5.793 1.00 94.44 86 GLY A O 1
ATOM 629 N N . MET A 1 87 ? -5.344 -6.388 3.761 1.00 94.44 87 MET A N 1
ATOM 630 C CA . MET A 1 87 ? -5.461 -4.959 3.443 1.00 94.44 87 MET A CA 1
ATOM 631 C C . MET A 1 87 ? -6.865 -4.362 3.652 1.00 94.44 87 MET A C 1
ATOM 633 O O . MET A 1 87 ? -6.967 -3.229 4.127 1.00 94.44 87 MET A O 1
ATOM 637 N N . ASP A 1 88 ? -7.934 -5.105 3.353 1.00 92.56 88 ASP A N 1
ATOM 638 C CA . ASP A 1 88 ? -9.321 -4.629 3.515 1.00 92.56 88 ASP A CA 1
ATOM 639 C C . ASP A 1 88 ? -9.733 -4.480 4.984 1.00 92.56 88 ASP A C 1
ATOM 641 O O . ASP A 1 88 ? -10.545 -3.625 5.340 1.00 92.56 88 ASP A O 1
ATOM 645 N N . THR A 1 89 ? -9.147 -5.304 5.852 1.00 95.56 89 THR A N 1
ATOM 646 C CA . THR A 1 89 ? -9.413 -5.300 7.298 1.00 95.56 89 THR A CA 1
ATOM 647 C C . THR A 1 89 ? -8.403 -4.462 8.076 1.00 95.56 89 THR A C 1
ATOM 649 O O . THR A 1 89 ? -8.650 -4.107 9.231 1.00 95.56 89 THR A O 1
ATOM 652 N N . LEU A 1 90 ? -7.274 -4.117 7.449 1.00 96.19 90 LEU A N 1
ATOM 653 C CA . LEU A 1 90 ? -6.193 -3.392 8.089 1.00 96.19 90 LEU A CA 1
ATOM 654 C C . LEU A 1 90 ? -6.604 -1.945 8.367 1.00 96.19 90 LEU A C 1
ATOM 656 O O . LEU A 1 90 ? -6.863 -1.144 7.461 1.00 96.19 90 LEU A O 1
ATOM 660 N N . ARG A 1 91 ? -6.609 -1.598 9.653 1.00 97.00 91 ARG A N 1
ATOM 661 C CA . ARG A 1 91 ? -6.874 -0.246 10.136 1.00 97.00 91 ARG A CA 1
ATOM 662 C C . ARG A 1 91 ? -5.694 0.242 10.965 1.00 97.00 91 ARG A C 1
ATOM 664 O O . ARG A 1 91 ? -5.300 -0.429 11.913 1.00 97.00 91 ARG A O 1
ATOM 671 N N . LEU A 1 92 ? -5.139 1.400 10.613 1.00 95.56 92 LEU A N 1
ATOM 672 C CA . LEU A 1 92 ? -3.947 1.954 11.261 1.00 95.56 92 LEU A CA 1
ATOM 673 C C . LEU A 1 92 ? -4.196 3.367 11.805 1.00 95.56 92 LEU A C 1
ATOM 675 O O . LEU A 1 92 ? -4.970 4.126 11.211 1.00 95.56 92 LEU A O 1
ATOM 679 N N . PRO A 1 93 ? -3.553 3.742 12.926 1.00 95.31 93 PRO A N 1
ATOM 680 C CA . PRO A 1 93 ? -3.686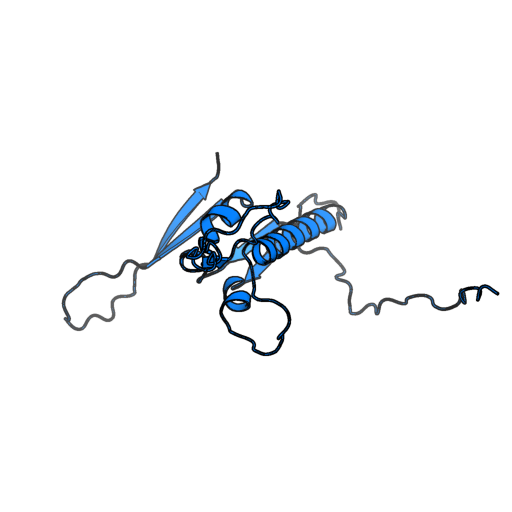 5.074 13.495 1.00 95.31 93 PRO A CA 1
ATOM 681 C C . PRO A 1 93 ? -3.049 6.135 12.588 1.00 95.31 93 PRO A C 1
ATOM 683 O O . PRO A 1 93 ? -1.996 5.922 11.978 1.00 95.31 93 PRO A O 1
ATOM 686 N N . ILE A 1 94 ? -3.678 7.307 12.534 1.00 94.31 94 ILE A N 1
ATOM 687 C CA . ILE A 1 94 ? -3.138 8.516 11.914 1.00 94.31 94 ILE A CA 1
ATOM 688 C C . ILE A 1 94 ? -2.500 9.378 13.000 1.00 94.31 94 ILE A C 1
ATOM 690 O O . ILE A 1 94 ? -3.151 9.734 13.985 1.00 94.31 94 ILE A O 1
ATOM 694 N N . LEU A 1 95 ? -1.235 9.752 12.790 1.00 88.50 95 LEU A N 1
ATOM 695 C CA . LEU A 1 95 ? -0.553 10.718 13.646 1.00 88.50 95 LEU A CA 1
ATOM 696 C C . LEU A 1 95 ? -1.279 12.060 13.569 1.00 88.50 95 LEU A C 1
ATOM 698 O O . LEU A 1 95 ? -1.453 12.633 12.491 1.00 88.50 95 LEU A O 1
ATOM 702 N N . LYS A 1 96 ? -1.703 12.568 14.725 1.00 82.00 96 LYS A N 1
ATOM 703 C CA . LYS A 1 96 ? -2.266 13.911 14.809 1.00 82.00 96 LYS A CA 1
ATOM 704 C C . LYS A 1 96 ? -1.148 14.907 14.545 1.00 82.00 96 LYS A C 1
ATOM 706 O O . LYS A 1 96 ? -0.081 14.827 15.151 1.00 82.00 96 LYS A O 1
ATOM 711 N N . VAL A 1 97 ? -1.405 15.850 13.643 1.00 78.50 97 VAL A N 1
ATOM 712 C CA . VAL A 1 97 ? -0.530 17.011 13.482 1.00 78.50 97 VAL A CA 1
ATOM 713 C C . VAL A 1 97 ? -0.481 17.714 14.840 1.00 78.50 97 VAL A C 1
ATOM 715 O O . VAL A 1 97 ? -1.557 17.990 15.384 1.00 78.50 97 VAL A O 1
ATOM 718 N N . PRO A 1 98 ? 0.712 17.985 15.404 1.00 77.44 98 PRO A N 1
ATOM 719 C CA . PRO A 1 98 ? 0.823 18.742 16.639 1.00 77.44 98 PRO A CA 1
ATOM 720 C C . PRO A 1 98 ? 0.055 20.049 16.471 1.00 77.44 98 PRO A C 1
ATOM 722 O O . PRO A 1 98 ? 0.400 20.881 15.629 1.00 77.44 98 PRO A O 1
ATOM 725 N N . ARG A 1 99 ? -1.035 20.216 17.222 1.00 77.44 99 ARG A N 1
ATOM 726 C CA . ARG A 1 99 ? -1.704 21.511 17.278 1.00 77.44 99 ARG A CA 1
ATOM 727 C C . ARG A 1 99 ? -0.712 22.440 17.966 1.00 77.44 99 ARG A C 1
ATOM 729 O O . ARG A 1 99 ? -0.288 22.152 19.079 1.00 77.44 99 ARG A O 1
ATOM 736 N N . LEU A 1 100 ? -0.298 23.511 17.290 1.00 78.00 100 LEU A N 1
ATOM 737 C CA . LEU A 1 100 ? 0.450 24.590 17.928 1.00 78.00 100 LEU A CA 1
ATOM 738 C C . LEU A 1 100 ? -0.492 25.211 18.956 1.00 78.00 100 LEU A C 1
ATOM 740 O O . LEU A 1 100 ? -1.342 26.035 18.610 1.00 78.00 100 LEU A O 1
ATOM 744 N N . SER A 1 101 ? -0.409 24.719 20.189 1.00 63.78 101 SER A N 1
ATOM 745 C CA . SER A 1 101 ? -1.263 25.130 21.287 1.00 63.78 101 SER A CA 1
ATOM 746 C C . SER A 1 101 ? -1.149 26.642 21.434 1.00 63.78 101 SER A C 1
ATOM 748 O O . SER A 1 101 ? -0.136 27.162 21.896 1.00 63.78 101 SER A O 1
ATOM 750 N N . HIS A 1 102 ? -2.200 27.364 21.047 1.00 64.69 102 HIS A N 1
ATOM 751 C CA . HIS A 1 102 ? -2.484 28.611 21.744 1.00 64.69 102 HIS A CA 1
ATOM 752 C C . HIS A 1 102 ? -2.677 28.226 23.216 1.00 64.69 102 HIS A C 1
ATOM 754 O O . HIS A 1 102 ? -3.207 27.138 23.451 1.00 64.69 102 HIS A O 1
ATOM 760 N N . PRO A 1 103 ? -2.212 29.026 24.192 1.00 66.69 103 PRO A N 1
ATOM 761 C CA . PRO A 1 103 ? -2.341 28.704 25.610 1.00 66.69 103 PRO A CA 1
ATOM 762 C C . PRO A 1 103 ? -3.826 28.545 25.948 1.00 66.69 103 PRO A C 1
ATOM 764 O O . PRO A 1 103 ? -4.543 29.516 26.183 1.00 66.69 103 PRO A O 1
ATOM 767 N N . HIS A 1 104 ? -4.300 27.306 25.868 1.00 58.28 104 HIS A N 1
ATOM 768 C CA . HIS A 1 104 ? -5.687 26.950 26.052 1.00 58.28 104 HIS A CA 1
ATOM 769 C C . HIS A 1 104 ? -5.836 26.691 27.540 1.00 58.28 104 HIS A C 1
ATOM 771 O O . HIS A 1 104 ? -5.179 25.818 28.098 1.00 58.28 104 HIS A O 1
ATOM 777 N N . ILE A 1 105 ? -6.658 27.508 28.188 1.00 68.75 105 ILE A N 1
ATOM 778 C CA . ILE A 1 105 ? -7.150 27.247 29.535 1.00 68.75 105 ILE A CA 1
ATOM 779 C C . ILE A 1 105 ? -7.881 25.903 29.445 1.00 68.75 105 ILE A C 1
ATOM 781 O O . ILE A 1 105 ? -8.961 25.839 28.858 1.00 68.75 105 ILE A O 1
ATOM 785 N N . GLU A 1 106 ? -7.242 24.832 29.916 1.00 67.12 106 GLU A N 1
ATOM 786 C CA . GLU A 1 106 ? -7.809 23.486 29.920 1.00 67.12 106 GLU A CA 1
ATOM 787 C C . GLU A 1 106 ? -9.063 23.501 30.797 1.00 67.12 106 GLU A C 1
ATOM 789 O O . GLU A 1 106 ? -9.002 23.747 32.005 1.00 67.12 106 GLU A O 1
ATOM 794 N N . ALA A 1 107 ? -10.226 23.297 30.178 1.00 72.88 107 ALA A N 1
ATOM 795 C CA . ALA A 1 107 ? -11.452 23.097 30.926 1.00 72.88 107 ALA A CA 1
ATOM 796 C C . ALA A 1 107 ? -11.355 21.728 31.629 1.00 72.88 107 ALA A C 1
ATOM 798 O O . ALA A 1 107 ? -11.080 20.724 30.967 1.00 72.88 107 ALA A O 1
ATOM 799 N N . PRO A 1 108 ? -11.562 21.651 32.954 1.00 74.25 108 PRO A N 1
ATOM 800 C CA . PRO A 1 108 ? -11.449 20.396 33.683 1.00 74.25 108 PRO A CA 1
ATOM 801 C C . PRO A 1 108 ? -12.553 19.434 33.224 1.00 74.25 108 PRO A C 1
ATOM 803 O O . PRO A 1 108 ? -13.723 19.631 33.549 1.00 74.25 108 PRO A O 1
ATOM 806 N N . GLY A 1 109 ? -12.181 18.409 32.451 1.00 82.94 109 GLY A N 1
ATOM 807 C CA . GLY A 1 109 ? -13.096 17.352 32.004 1.00 82.94 109 GLY A CA 1
ATOM 808 C C . GLY A 1 109 ? -12.898 16.831 30.578 1.00 82.94 109 GLY A C 1
ATOM 809 O O . GLY A 1 109 ? -13.632 15.928 30.181 1.00 82.94 109 GLY A O 1
ATOM 810 N N . GLU A 1 110 ? -11.952 17.358 29.796 1.00 80.06 110 GLU A N 1
ATOM 811 C CA . GLU A 1 110 ? -11.715 16.849 28.440 1.00 80.06 110 GLU A CA 1
ATOM 812 C C . GLU A 1 110 ? -10.991 15.490 28.490 1.00 80.06 110 GLU A C 1
ATOM 814 O O . GLU A 1 110 ? -9.904 15.357 29.056 1.00 80.06 110 GLU A O 1
ATOM 819 N N . ALA A 1 111 ? -11.634 14.452 27.950 1.00 76.62 111 ALA A N 1
ATOM 820 C CA . ALA A 1 111 ? -11.062 13.112 27.872 1.00 76.62 111 ALA A CA 1
ATOM 821 C C . ALA A 1 111 ? -9.828 13.100 26.946 1.00 76.62 111 ALA A C 1
ATOM 823 O O . ALA A 1 111 ? -9.792 13.856 25.972 1.00 76.62 111 ALA A O 1
ATOM 824 N N . PRO A 1 112 ? -8.828 12.238 27.210 1.00 76.75 112 PRO A N 1
ATOM 825 C CA . PRO A 1 112 ? -7.658 12.113 26.351 1.00 76.75 112 PRO A CA 1
ATOM 826 C C . PRO A 1 112 ? -8.073 11.770 24.916 1.00 76.75 112 PRO A C 1
ATOM 828 O O . PRO A 1 112 ? -8.856 10.856 24.668 1.00 76.75 112 PRO A O 1
ATOM 831 N N . ASP A 1 113 ? -7.543 12.538 23.969 1.00 83.94 113 ASP A N 1
ATOM 832 C CA . ASP A 1 113 ? -7.958 12.516 22.571 1.00 83.94 113 ASP A CA 1
ATOM 833 C C . ASP A 1 113 ? -7.403 11.262 21.858 1.00 83.94 113 ASP A C 1
ATOM 835 O O . ASP A 1 113 ? -6.264 11.254 21.375 1.00 83.94 113 ASP A O 1
ATOM 839 N N . GLU A 1 114 ? -8.200 10.191 21.786 1.00 87.44 114 GLU A N 1
ATOM 840 C CA . GLU A 1 114 ? -7.806 8.899 21.201 1.00 87.44 114 GLU A CA 1
ATOM 841 C C . GLU A 1 114 ? -7.310 9.025 19.740 1.00 87.44 114 GLU A C 1
ATOM 843 O O . GLU A 1 114 ? -7.845 9.822 18.955 1.00 87.44 114 GLU A O 1
ATOM 848 N N . PRO A 1 115 ? -6.278 8.263 19.322 1.00 89.50 115 PRO A N 1
ATOM 849 C CA . PRO A 1 115 ? -5.795 8.275 17.944 1.00 89.50 115 PRO A CA 1
ATOM 850 C C . PRO A 1 115 ? -6.880 7.855 16.947 1.00 89.50 115 PRO A C 1
ATOM 852 O O . PRO A 1 115 ? -7.522 6.818 17.090 1.00 89.50 115 PRO A O 1
ATOM 855 N N . ARG A 1 116 ? -7.047 8.633 15.874 1.00 93.12 116 ARG A N 1
ATOM 856 C CA . ARG A 1 116 ? -7.983 8.300 14.793 1.00 93.12 116 ARG A CA 1
ATOM 857 C C . ARG A 1 116 ? -7.438 7.125 13.982 1.00 93.12 116 ARG A C 1
ATOM 859 O O . ARG A 1 116 ? -6.319 7.211 13.485 1.00 93.12 116 ARG A O 1
ATOM 866 N N . VAL A 1 117 ? -8.234 6.072 13.800 1.00 95.50 117 VAL A N 1
ATOM 867 C CA . VAL A 1 117 ? -7.843 4.868 13.044 1.00 95.50 117 VAL A CA 1
ATOM 868 C C . VAL A 1 117 ? -8.556 4.813 11.691 1.00 95.50 117 VAL A C 1
ATOM 870 O O . VAL A 1 117 ? -9.787 4.846 11.627 1.00 95.50 117 VAL A O 1
ATOM 873 N N . GLU A 1 118 ? -7.793 4.665 10.610 1.00 97.19 118 GLU A N 1
ATOM 874 C CA . GLU A 1 118 ? -8.299 4.662 9.234 1.00 97.19 118 GLU A CA 1
ATOM 875 C C . GLU A 1 118 ? -8.033 3.354 8.490 1.00 97.19 118 GLU A C 1
ATOM 877 O O . GLU A 1 118 ? -7.050 2.664 8.755 1.00 97.19 118 GLU A O 1
ATOM 882 N N . ALA A 1 119 ? -8.915 3.026 7.541 1.00 97.25 119 ALA A N 1
ATOM 883 C CA . ALA A 1 119 ? -8.772 1.857 6.674 1.00 97.25 119 ALA A CA 1
ATOM 884 C C . ALA A 1 119 ? -7.660 2.079 5.639 1.00 97.25 119 ALA A C 1
ATOM 886 O O . ALA A 1 119 ? -7.725 3.012 4.837 1.00 97.25 119 ALA A O 1
ATOM 887 N N . VAL A 1 120 ? -6.657 1.199 5.629 1.00 96.88 120 VAL A N 1
ATOM 888 C CA . VAL A 1 120 ? -5.450 1.350 4.801 1.00 96.88 120 VAL A CA 1
ATOM 889 C C . VAL A 1 120 ? -5.767 1.268 3.306 1.00 96.88 120 VAL A C 1
ATOM 891 O O . VAL A 1 120 ? -5.293 2.105 2.529 1.00 96.88 120 VAL A O 1
ATOM 894 N N . TYR A 1 121 ? -6.635 0.331 2.907 1.00 96.31 121 TYR A N 1
ATOM 895 C CA . TYR A 1 121 ? -7.036 0.110 1.512 1.00 96.31 121 TYR A CA 1
ATOM 896 C C . TYR A 1 121 ? -7.420 1.404 0.770 1.00 96.31 121 TYR A C 1
ATOM 898 O O . TYR A 1 121 ? -6.984 1.646 -0.359 1.00 96.31 121 TYR A O 1
ATOM 906 N N . GLN A 1 122 ? -8.171 2.298 1.427 1.00 95.94 122 GLN A N 1
ATOM 907 C CA . GLN A 1 122 ? -8.670 3.537 0.817 1.00 95.94 122 GLN A CA 1
ATOM 908 C C . GLN A 1 122 ? -7.557 4.495 0.368 1.00 95.94 122 GLN A C 1
ATOM 910 O O . GLN A 1 122 ? -7.760 5.294 -0.557 1.00 95.94 122 GLN A O 1
ATOM 915 N N . PHE A 1 123 ? -6.396 4.432 1.020 1.00 96.81 123 PHE A N 1
ATOM 916 C CA . PHE A 1 123 ? -5.235 5.261 0.718 1.00 96.81 123 PHE A CA 1
ATOM 917 C C . PHE A 1 123 ? -4.321 4.569 -0.289 1.00 96.81 123 PHE A C 1
ATOM 919 O O . PHE A 1 123 ? -3.930 5.192 -1.274 1.00 96.81 123 PHE A O 1
ATOM 926 N N . VAL A 1 124 ? -4.051 3.278 -0.090 1.00 96.56 124 VAL A N 1
ATOM 927 C CA . VAL A 1 124 ? -3.143 2.484 -0.933 1.00 96.56 124 VAL A CA 1
ATOM 928 C C . VAL A 1 124 ? -3.631 2.400 -2.372 1.00 96.56 124 VAL A C 1
ATOM 930 O O . VAL A 1 124 ? -2.848 2.613 -3.296 1.00 96.56 124 VAL A O 1
ATOM 933 N N . ARG A 1 125 ? -4.938 2.202 -2.583 1.00 95.88 125 ARG A N 1
ATOM 934 C CA . ARG A 1 125 ? -5.533 2.122 -3.927 1.00 95.88 125 ARG A CA 1
ATOM 935 C C . ARG A 1 125 ? -5.234 3.333 -4.817 1.00 95.88 125 ARG A C 1
ATOM 937 O O . ARG A 1 125 ? -5.313 3.246 -6.034 1.00 95.88 125 ARG A O 1
ATOM 944 N N . LYS A 1 126 ? -4.895 4.488 -4.229 1.00 96.38 126 LYS A N 1
ATOM 945 C CA . LYS A 1 126 ? -4.585 5.711 -4.983 1.00 96.38 126 LYS A CA 1
ATOM 946 C C . LYS A 1 126 ? -3.263 5.610 -5.748 1.00 96.38 126 LYS A C 1
ATOM 948 O O . LYS A 1 126 ? -3.113 6.349 -6.723 1.00 96.38 126 LYS A O 1
ATOM 953 N N . TYR A 1 127 ? -2.362 4.724 -5.318 1.00 96.94 127 TYR A N 1
ATOM 954 C CA . TYR A 1 127 ? -1.006 4.552 -5.846 1.00 96.94 127 TYR A CA 1
ATOM 955 C C . TYR A 1 127 ? -0.892 3.509 -6.967 1.00 96.94 127 TYR A C 1
ATOM 957 O O . TYR A 1 127 ? 0.145 3.454 -7.622 1.00 96.94 127 TYR A O 1
ATOM 965 N N . PHE A 1 128 ? -1.930 2.703 -7.204 1.00 96.69 128 PHE A N 1
ATOM 966 C CA . PHE A 1 128 ? -1.926 1.643 -8.214 1.00 96.69 128 PHE A CA 1
ATOM 967 C C . PHE A 1 128 ? -2.924 1.955 -9.339 1.00 96.69 128 PHE A C 1
ATOM 969 O O . PHE A 1 128 ? -4.011 2.472 -9.086 1.00 96.69 128 PHE A O 1
ATOM 976 N N . GLU A 1 129 ? -2.544 1.661 -10.587 1.00 96.50 129 GLU A N 1
ATOM 977 C CA . GLU A 1 129 ? -3.427 1.803 -11.762 1.00 96.50 129 GLU A CA 1
ATOM 978 C C . GLU A 1 129 ? -4.451 0.664 -11.835 1.00 96.50 129 GLU A C 1
ATOM 980 O O . GLU A 1 129 ? -5.618 0.884 -12.165 1.00 96.50 129 GLU A O 1
ATOM 985 N N . PHE A 1 130 ? -4.006 -0.548 -11.504 1.00 96.00 130 PHE A N 1
ATOM 986 C CA . PHE A 1 130 ? -4.802 -1.767 -11.559 1.00 96.00 130 PHE A CA 1
ATOM 987 C C . PHE A 1 130 ? -5.012 -2.313 -10.154 1.00 96.00 130 PHE A C 1
ATOM 989 O O . PHE A 1 130 ? -4.068 -2.412 -9.370 1.00 96.00 130 PHE A O 1
ATOM 996 N N . ILE A 1 131 ? -6.247 -2.701 -9.859 1.00 95.12 131 ILE A N 1
ATOM 997 C CA . ILE A 1 131 ? -6.631 -3.329 -8.599 1.00 95.12 131 ILE A CA 1
ATOM 998 C C . ILE A 1 131 ? -7.352 -4.627 -8.940 1.00 95.12 131 ILE A C 1
ATOM 1000 O O . ILE A 1 131 ? -8.278 -4.637 -9.752 1.00 95.12 131 ILE A O 1
ATOM 1004 N N . LEU A 1 132 ? -6.907 -5.727 -8.336 1.00 93.31 132 LEU A N 1
ATOM 1005 C CA . LEU A 1 132 ? -7.558 -7.025 -8.456 1.00 93.31 132 LEU A CA 1
ATOM 1006 C C . LEU A 1 132 ? -8.191 -7.383 -7.117 1.00 93.31 132 LEU A C 1
ATOM 1008 O O . LEU A 1 132 ? -7.489 -7.541 -6.122 1.00 93.31 132 LEU A O 1
ATOM 1012 N N . GLU A 1 133 ? -9.509 -7.537 -7.114 1.00 91.06 133 GLU A N 1
ATOM 1013 C CA . GLU A 1 133 ? -10.268 -7.969 -5.944 1.00 91.06 133 GLU A CA 1
ATOM 1014 C C . GLU A 1 133 ? -10.658 -9.442 -6.108 1.00 91.06 133 GLU A C 1
ATOM 1016 O O . GLU A 1 133 ? -11.258 -9.840 -7.115 1.00 91.06 133 GLU A O 1
ATOM 1021 N N . PHE A 1 134 ? -10.310 -10.257 -5.110 1.00 88.44 134 PHE A N 1
ATOM 1022 C CA . PHE A 1 134 ? -10.645 -11.677 -5.057 1.00 88.44 134 PHE A CA 1
ATOM 1023 C C . PHE A 1 134 ? -11.804 -11.875 -4.087 1.00 88.44 134 PHE A C 1
ATOM 1025 O O . PHE A 1 134 ? -11.672 -11.638 -2.892 1.00 88.44 134 PHE A O 1
ATOM 1032 N N . THR A 1 135 ? -12.937 -12.344 -4.600 1.00 86.50 135 THR A N 1
ATOM 1033 C CA . THR A 1 135 ? -14.112 -12.661 -3.781 1.00 86.50 135 THR A CA 1
ATOM 1034 C C . THR A 1 135 ? -14.324 -14.167 -3.764 1.00 86.50 135 THR A C 1
ATOM 1036 O O . THR A 1 135 ? -14.344 -14.825 -4.809 1.00 86.50 135 THR A O 1
ATOM 1039 N N . LEU A 1 136 ? -14.423 -14.727 -2.557 1.00 83.44 136 LEU A N 1
ATOM 1040 C CA . LEU A 1 136 ? -14.799 -16.120 -2.357 1.00 83.44 136 LEU A CA 1
ATOM 1041 C C . LEU A 1 136 ? -16.322 -16.164 -2.237 1.00 83.44 136 LEU A C 1
ATOM 1043 O O . LEU A 1 136 ? -16.878 -15.711 -1.239 1.00 83.44 136 LEU A O 1
ATOM 1047 N N . GLU A 1 137 ? -16.998 -16.682 -3.255 1.00 81.81 137 GLU A N 1
ATOM 1048 C CA . GLU A 1 137 ? -18.440 -16.900 -3.179 1.00 81.81 137 GLU A CA 1
ATOM 1049 C C . GLU A 1 137 ? -18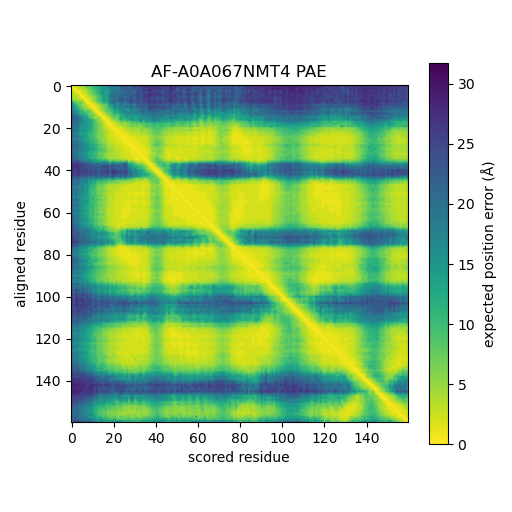.673 -18.148 -2.318 1.00 81.81 137 GLU A C 1
ATOM 1051 O O . GLU A 1 137 ? -18.450 -19.276 -2.761 1.00 81.81 137 GLU A O 1
ATOM 1056 N N . HIS A 1 138 ? -19.056 -17.950 -1.052 1.00 70.38 138 HIS A N 1
ATOM 1057 C CA . HIS A 1 138 ? -19.632 -19.024 -0.247 1.00 70.38 138 HIS A CA 1
ATOM 1058 C C . HIS A 1 138 ? -21.080 -19.206 -0.688 1.00 70.38 138 HIS A C 1
ATOM 1060 O O . HIS A 1 138 ? -21.898 -18.299 -0.550 1.00 70.38 138 HIS A O 1
ATOM 1066 N N . TYR A 1 139 ? -21.389 -20.375 -1.238 1.00 67.31 139 TYR A N 1
ATOM 1067 C CA . TYR A 1 139 ? -22.773 -20.772 -1.419 1.00 67.31 139 TYR A CA 1
ATOM 1068 C C . TYR A 1 139 ? -23.334 -21.119 -0.037 1.00 67.31 139 TYR A C 1
ATOM 1070 O O . TYR A 1 139 ? -22.838 -22.041 0.608 1.00 67.31 139 TYR A O 1
ATOM 1078 N N . ASP A 1 140 ? -24.369 -20.398 0.401 1.00 63.62 140 ASP A N 1
ATOM 1079 C CA . ASP A 1 140 ? -25.254 -20.783 1.514 1.00 63.62 140 ASP A CA 1
ATOM 1080 C C . ASP A 1 140 ? -26.098 -22.016 1.116 1.00 63.62 140 ASP A C 1
ATOM 1082 O O . ASP A 1 140 ? -27.327 -22.031 1.193 1.00 63.62 140 ASP A O 1
ATOM 1086 N N . GLU A 1 141 ? -25.450 -23.067 0.613 1.00 58.69 141 GLU A N 1
ATOM 1087 C CA . GLU A 1 141 ? -26.100 -24.348 0.384 1.00 58.69 141 GLU A CA 1
ATOM 1088 C C . GLU A 1 141 ? -26.100 -25.123 1.702 1.00 58.69 141 GLU A C 1
ATOM 1090 O O . GLU A 1 141 ? -25.059 -25.397 2.302 1.00 58.69 141 GLU A O 1
ATOM 1095 N N . ALA A 1 142 ? -27.311 -25.432 2.171 1.00 67.00 142 ALA A N 1
ATOM 1096 C CA . ALA A 1 142 ? -27.583 -26.232 3.358 1.00 67.00 142 ALA A CA 1
ATOM 1097 C C . ALA A 1 142 ? -26.696 -27.496 3.415 1.00 67.00 142 ALA A C 1
ATOM 1099 O O . ALA A 1 142 ? -26.332 -28.031 2.367 1.00 67.00 142 ALA A O 1
ATOM 1100 N N . PRO A 1 143 ? -26.376 -28.018 4.618 1.00 59.69 143 PRO A N 1
ATOM 1101 C CA . PRO A 1 143 ? -25.374 -29.062 4.825 1.00 59.69 143 PRO A CA 1
ATOM 1102 C C . PRO A 1 143 ? -25.816 -30.402 4.223 1.00 59.69 143 PRO A C 1
ATOM 1104 O O . PRO A 1 143 ? -26.290 -31.299 4.915 1.00 59.69 143 PRO A O 1
ATOM 1107 N N . GLN A 1 144 ? -25.645 -30.560 2.918 1.00 61.03 144 GLN A N 1
ATOM 1108 C CA . GLN A 1 144 ? -25.753 -31.831 2.224 1.00 61.03 144 GLN A CA 1
ATOM 1109 C C . GLN A 1 144 ? -24.435 -32.094 1.510 1.00 61.03 144 GLN A C 1
ATOM 1111 O O . GLN A 1 144 ? -24.286 -31.841 0.324 1.00 61.03 144 GLN A O 1
ATOM 1116 N N . SER A 1 145 ? -23.466 -32.593 2.287 1.00 66.31 145 SER A N 1
ATOM 1117 C CA . SER A 1 145 ? -22.399 -33.502 1.845 1.00 66.31 145 SER A CA 1
ATOM 1118 C C . SER A 1 145 ? -21.832 -33.240 0.439 1.00 66.31 145 SER A C 1
ATOM 1120 O O . SER A 1 145 ? -21.770 -34.154 -0.386 1.00 66.31 145 SER A O 1
ATOM 1122 N N . SER A 1 146 ? -21.407 -32.012 0.155 1.00 58.94 146 SER A N 1
ATOM 1123 C CA . SER A 1 146 ? -20.872 -31.663 -1.157 1.00 58.94 146 SER A CA 1
ATOM 1124 C C . SER A 1 146 ? -19.479 -31.073 -1.011 1.00 58.94 146 SER A C 1
ATOM 1126 O O . SER A 1 146 ? -19.287 -29.955 -0.541 1.00 58.94 146 SER A O 1
ATOM 1128 N N . THR A 1 147 ? -18.488 -31.847 -1.441 1.00 73.75 147 THR A N 1
ATOM 1129 C CA . THR A 1 147 ? -17.112 -31.433 -1.743 1.00 73.75 147 THR A CA 1
ATOM 1130 C C . THR A 1 147 ? -17.063 -30.555 -3.003 1.00 73.75 147 THR A C 1
ATOM 1132 O O . THR A 1 147 ? -16.197 -30.728 -3.862 1.00 73.75 147 THR A O 1
ATOM 1135 N N . ALA A 1 148 ? -18.010 -29.626 -3.160 1.00 68.31 148 ALA A N 1
ATOM 1136 C CA . ALA A 1 148 ? -18.012 -28.705 -4.284 1.00 68.31 148 ALA A CA 1
ATOM 1137 C C . ALA A 1 148 ? -16.843 -27.712 -4.137 1.00 68.31 148 ALA A C 1
ATOM 1139 O O . ALA A 1 148 ? -16.649 -27.139 -3.061 1.00 68.31 148 ALA A O 1
ATOM 1140 N N . PRO A 1 149 ? -16.031 -27.501 -5.189 1.00 72.38 149 PRO A N 1
ATOM 1141 C CA . PRO A 1 149 ? -14.925 -26.557 -5.130 1.00 72.38 149 PRO A CA 1
ATOM 1142 C C . PRO A 1 149 ? -15.463 -25.131 -4.969 1.00 72.38 149 PRO A C 1
ATOM 1144 O O . PRO A 1 149 ? -16.304 -24.686 -5.750 1.00 72.38 149 PRO A O 1
ATOM 1147 N N . ALA A 1 150 ? -14.953 -24.403 -3.971 1.00 77.44 150 ALA A N 1
ATOM 1148 C CA . ALA A 1 150 ? -15.297 -23.001 -3.755 1.00 77.44 150 ALA A CA 1
ATOM 1149 C C . ALA A 1 150 ? -15.013 -22.179 -5.022 1.00 77.44 150 ALA A C 1
ATOM 1151 O O . ALA A 1 150 ? -13.891 -22.181 -5.545 1.00 77.44 150 ALA A O 1
ATOM 1152 N N . ARG A 1 151 ? -16.028 -21.464 -5.516 1.00 80.94 151 ARG A N 1
ATOM 1153 C CA . ARG A 1 151 ? -15.891 -20.601 -6.688 1.00 80.94 151 ARG A CA 1
ATOM 1154 C C . ARG A 1 151 ? -15.188 -19.307 -6.278 1.00 80.94 151 ARG A C 1
ATOM 1156 O O . ARG A 1 151 ? -15.589 -18.631 -5.334 1.00 80.94 151 ARG A O 1
ATOM 1163 N N . LYS A 1 152 ? -14.116 -18.971 -6.995 1.00 85.44 152 LYS A N 1
ATOM 1164 C CA . LYS A 1 152 ? -13.381 -17.713 -6.830 1.00 85.44 152 LYS A CA 1
ATOM 1165 C C . LYS A 1 152 ? -13.742 -16.780 -7.976 1.00 85.44 152 LYS A C 1
ATOM 1167 O O . LYS A 1 152 ? -13.538 -17.138 -9.136 1.00 85.44 152 LYS A O 1
ATOM 1172 N N . THR A 1 153 ? -14.239 -15.596 -7.647 1.00 88.50 153 THR A N 1
ATOM 1173 C CA . THR A 1 153 ? -14.528 -14.540 -8.620 1.00 88.50 153 THR A CA 1
ATOM 1174 C C . THR A 1 153 ? -13.443 -13.470 -8.520 1.00 88.50 153 THR A C 1
ATOM 1176 O O . THR A 1 153 ? -13.099 -13.019 -7.426 1.00 88.50 153 THR A O 1
ATOM 1179 N N . VAL A 1 154 ? -12.885 -13.078 -9.668 1.00 91.00 154 VAL A N 1
ATOM 1180 C CA . VAL A 1 154 ? -11.850 -12.039 -9.773 1.00 91.00 154 VAL A CA 1
ATOM 1181 C C . VAL A 1 154 ? -12.446 -10.828 -10.469 1.00 91.00 154 VAL A C 1
ATOM 1183 O O . VAL A 1 154 ? -13.005 -10.953 -11.560 1.00 91.00 154 VAL A O 1
ATOM 1186 N N . ARG A 1 155 ? -12.321 -9.655 -9.849 1.00 91.50 155 ARG A N 1
ATOM 1187 C CA . ARG A 1 155 ? -12.713 -8.376 -10.444 1.00 91.50 155 ARG A CA 1
ATOM 1188 C C . ARG A 1 155 ? -11.467 -7.542 -10.700 1.00 91.50 155 ARG A C 1
ATOM 1190 O O . ARG A 1 155 ? -10.695 -7.298 -9.780 1.00 91.50 155 ARG A O 1
ATOM 1197 N N . LEU A 1 156 ? -11.276 -7.125 -11.950 1.00 93.38 156 LEU A N 1
ATOM 1198 C CA . LEU A 1 156 ? -10.232 -6.179 -12.332 1.00 93.38 156 LEU A CA 1
ATOM 1199 C C . LEU A 1 156 ? -10.840 -4.781 -12.381 1.00 93.38 156 LEU A C 1
ATOM 1201 O O . LEU A 1 156 ? -11.740 -4.520 -13.178 1.00 93.38 156 LEU A O 1
ATOM 1205 N N . LEU A 1 157 ? -10.324 -3.891 -11.547 1.00 92.38 157 LEU A N 1
ATOM 1206 C CA . LEU A 1 157 ? -10.652 -2.477 -11.548 1.00 92.38 157 LEU A CA 1
ATOM 1207 C C . LEU A 1 157 ? -9.461 -1.717 -12.129 1.00 92.38 157 LEU A C 1
ATOM 1209 O O . LEU A 1 157 ? -8.323 -1.891 -11.685 1.00 92.38 157 LEU A O 1
ATOM 1213 N N . ARG A 1 158 ? -9.724 -0.876 -13.127 1.00 92.12 158 ARG A N 1
ATOM 1214 C CA . ARG A 1 158 ? -8.746 0.067 -13.665 1.00 92.12 158 ARG A CA 1
ATOM 1215 C C . ARG A 1 158 ? -9.134 1.464 -13.213 1.00 92.12 158 ARG A C 1
ATOM 1217 O O . ARG A 1 158 ? -10.311 1.810 -13.235 1.00 92.12 158 ARG A O 1
ATOM 1224 N N . LYS A 1 159 ? -8.149 2.244 -12.786 1.00 89.00 159 LYS A N 1
ATOM 1225 C CA . LYS A 1 159 ? -8.341 3.657 -12.479 1.00 89.00 159 LYS A CA 1
ATOM 1226 C C . LYS A 1 159 ? -8.447 4.448 -13.791 1.00 89.00 159 LYS A C 1
ATOM 1228 O O . LYS A 1 159 ? -7.534 4.351 -14.611 1.00 89.00 159 LYS A O 1
ATOM 1233 N N . ASP A 1 160 ? -9.555 5.168 -13.970 1.00 78.50 160 ASP A N 1
ATOM 1234 C CA . ASP A 1 160 ? -9.768 6.113 -15.081 1.00 78.50 160 ASP A CA 1
ATOM 1235 C C . ASP A 1 160 ? -8.863 7.354 -14.974 1.00 78.50 160 ASP A C 1
ATOM 1237 O O . ASP A 1 160 ? -8.543 7.771 -13.829 1.00 78.50 160 ASP A O 1
#

Secondary structure (DSSP, 8-state):
---PPPTT------GGGS-SS--SEEEEE-HHHHHHS--TT-TT----HHHHHHHHHHHHHHHHHHHTS-STT---PPEEEEE-SSTTT-EEEPPPP----------TTPPP-PPPEEESHHHHGGG-SEEEEEEEE-----SS---PPPEEEEEEEE--

Solvent-accessible surface area (backbone atoms only — not comparable to full-atom values): 10676 Å² total; per-residue (Å²): 137,82,82,77,78,77,88,80,74,70,81,74,70,59,81,87,78,60,73,96,58,72,62,61,63,46,77,48,70,45,61,45,50,77,71,65,63,71,68,78,86,55,90,82,65,82,74,32,43,62,61,55,49,48,52,54,51,50,51,50,52,50,29,56,56,50,37,72,58,66,67,86,84,52,89,70,54,30,42,80,46,80,47,52,90,47,34,84,76,37,62,27,36,47,83,74,76,82,72,82,74,66,93,68,83,77,66,92,80,76,71,83,83,74,74,54,70,43,60,46,45,80,60,56,59,75,79,47,61,69,46,78,47,81,43,76,55,77,76,93,66,73,98,65,93,67,93,68,79,79,49,74,47,78,47,83,45,71,68,131

Nearest PDB structures (foldseek):
  9hcj-assembly1_D0  TM=3.209E-01  e=6.074E+00  Dictyostelium discoideum

Radius of gyration: 23.88 Å; Cα contacts (8 Å, |Δi|>4): 147; chains: 1; bounding box: 70×62×59 Å

Mean predicted aligned error: 10.37 Å